Protein AF-A0A085NPX0-F1 (afdb_monomer_lite)

pLDDT: mean 86.89, std 11.47, range [44.5, 96.69]

Radius of gyration: 19.03 Å; chains: 1; bounding box: 42×32×47 Å

Sequence (95 aa):
MGQDRTNNFVEAAHRRMRDALGADHPTIWKFIEGLRRVQAGRDKDHEDFVSGREPPRKRRRYVLADRRILRIVQRFHTQSYVDYLRGIANNFTVA

Structure (mmCIF, N/CA/C/O backbone):
data_AF-A0A085NPX0-F1
#
_entry.id   AF-A0A085NPX0-F1
#
loop_
_atom_site.group_PDB
_atom_site.id
_atom_site.type_symbol
_atom_site.label_atom_id
_atom_site.label_alt_id
_atom_site.label_comp_id
_atom_site.label_asym_id
_atom_site.label_entity_id
_atom_site.label_seq_id
_atom_site.pdbx_PDB_ins_code
_atom_site.Cartn_x
_atom_site.Cartn_y
_atom_site.Cartn_z
_atom_site.occupancy
_atom_site.B_iso_or_equiv
_atom_site.auth_seq_id
_atom_site.auth_comp_id
_atom_site.auth_asym_id
_atom_site.auth_atom_id
_atom_site.pdbx_PDB_model_num
ATOM 1 N N . MET A 1 1 ? 0.856 14.849 14.014 1.00 45.03 1 MET A N 1
ATOM 2 C CA . MET A 1 1 ? 0.153 15.267 12.782 1.00 45.03 1 MET A CA 1
ATOM 3 C C . MET A 1 1 ? 0.402 14.196 11.736 1.00 45.03 1 MET A C 1
ATOM 5 O O . MET A 1 1 ? 1.556 13.850 11.522 1.00 45.03 1 MET A O 1
ATOM 9 N N . GLY A 1 2 ? -0.654 13.574 11.208 1.00 48.78 2 GLY A N 1
ATOM 10 C CA . GLY A 1 2 ? -0.524 12.481 10.245 1.00 48.78 2 GLY A CA 1
ATOM 11 C C . GLY A 1 2 ? -0.043 13.025 8.908 1.00 48.78 2 GLY A C 1
ATOM 12 O O . GLY A 1 2 ? -0.811 13.683 8.225 1.00 48.78 2 GLY A O 1
ATOM 13 N N . GLN A 1 3 ? 1.221 12.787 8.561 1.00 53.72 3 GLN A N 1
ATOM 14 C CA . GLN A 1 3 ? 1.719 13.062 7.215 1.00 53.72 3 GLN A CA 1
ATOM 15 C C . GLN A 1 3 ? 0.919 12.216 6.223 1.00 53.72 3 GLN A C 1
ATOM 17 O O . GLN A 1 3 ? 0.757 11.007 6.432 1.00 53.72 3 GLN A O 1
ATOM 22 N N . ASP A 1 4 ? 0.404 12.857 5.177 1.00 54.25 4 ASP A N 1
ATOM 23 C CA . ASP A 1 4 ? -0.428 12.225 4.162 1.00 54.25 4 ASP A CA 1
ATOM 24 C C . ASP A 1 4 ? 0.295 11.018 3.567 1.00 54.25 4 ASP A C 1
ATOM 26 O O . ASP A 1 4 ? 1.241 11.126 2.784 1.00 54.25 4 ASP A O 1
ATOM 30 N N . ARG A 1 5 ? -0.154 9.820 3.958 1.00 63.78 5 ARG A N 1
ATOM 31 C CA . ARG A 1 5 ? 0.455 8.557 3.522 1.00 63.78 5 ARG A CA 1
ATOM 32 C C . ARG A 1 5 ? 0.423 8.407 2.004 1.00 63.78 5 ARG A C 1
ATOM 34 O O . ARG A 1 5 ? 1.264 7.699 1.459 1.00 63.78 5 ARG A O 1
ATOM 41 N N . THR A 1 6 ? -0.503 9.091 1.335 1.00 67.69 6 THR A N 1
ATOM 42 C CA . THR A 1 6 ? -0.597 9.169 -0.124 1.00 67.69 6 THR A CA 1
ATOM 43 C C . THR A 1 6 ? 0.710 9.653 -0.745 1.00 67.69 6 THR A C 1
ATOM 45 O O . THR A 1 6 ? 1.185 9.018 -1.684 1.00 67.69 6 THR A O 1
ATOM 48 N N . ASN A 1 7 ? 1.357 10.680 -0.178 1.00 79.25 7 ASN A N 1
ATOM 49 C CA . ASN A 1 7 ? 2.638 11.160 -0.695 1.00 79.25 7 ASN A CA 1
ATOM 50 C C . ASN A 1 7 ? 3.734 10.092 -0.547 1.00 79.25 7 ASN A C 1
ATOM 52 O O . ASN A 1 7 ? 4.424 9.774 -1.508 1.00 79.25 7 ASN A O 1
ATOM 56 N N . ASN A 1 8 ? 3.812 9.420 0.606 1.00 82.12 8 ASN A N 1
ATOM 57 C CA . ASN A 1 8 ? 4.775 8.330 0.809 1.00 82.12 8 ASN A CA 1
ATOM 58 C C . ASN A 1 8 ? 4.595 7.183 -0.200 1.00 82.12 8 ASN A C 1
ATOM 60 O O . ASN A 1 8 ? 5.583 6.577 -0.623 1.00 82.12 8 ASN A O 1
ATOM 64 N N . PHE A 1 9 ? 3.353 6.869 -0.586 1.00 80.06 9 PHE A N 1
ATOM 65 C CA . PHE A 1 9 ? 3.075 5.868 -1.617 1.00 80.06 9 PHE A CA 1
ATOM 66 C C . PHE A 1 9 ? 3.509 6.335 -3.007 1.00 80.06 9 PHE A C 1
ATOM 68 O O . PHE A 1 9 ? 4.148 5.559 -3.720 1.00 80.06 9 PHE A O 1
ATOM 75 N N . VAL A 1 10 ? 3.210 7.585 -3.372 1.00 85.62 10 VAL A N 1
ATOM 76 C CA . VAL A 1 10 ? 3.646 8.186 -4.642 1.00 85.62 10 VAL A CA 1
ATOM 77 C C . VAL A 1 10 ? 5.171 8.215 -4.718 1.00 85.62 10 VAL A C 1
ATOM 79 O O . VAL A 1 10 ? 5.748 7.725 -5.685 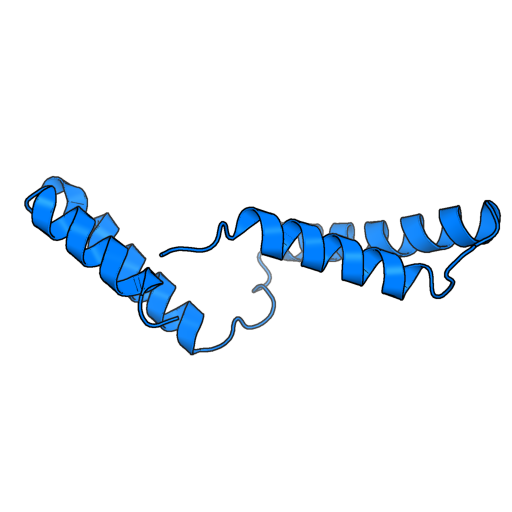1.00 85.62 10 VAL A O 1
ATOM 82 N N . GLU A 1 11 ? 5.844 8.675 -3.667 1.00 88.94 11 GLU A N 1
ATOM 83 C CA . GLU A 1 11 ? 7.301 8.676 -3.594 1.00 88.94 11 GLU A CA 1
ATOM 84 C C . GLU A 1 11 ? 7.896 7.266 -3.665 1.00 88.94 11 GLU A C 1
ATOM 86 O O . GLU A 1 11 ? 8.920 7.053 -4.311 1.00 88.94 11 GLU A O 1
ATOM 91 N N . ALA A 1 12 ? 7.284 6.278 -3.004 1.00 86.56 12 ALA A N 1
ATOM 92 C CA . ALA A 1 12 ? 7.740 4.893 -3.081 1.00 86.56 12 ALA A CA 1
ATOM 93 C C . ALA A 1 12 ? 7.576 4.319 -4.495 1.00 86.56 12 ALA A C 1
ATOM 95 O O . ALA A 1 12 ? 8.460 3.600 -4.966 1.00 86.56 12 ALA A O 1
ATOM 96 N N . ALA A 1 13 ? 6.477 4.648 -5.179 1.00 85.81 13 ALA A N 1
ATOM 97 C CA . ALA A 1 13 ? 6.266 4.276 -6.572 1.00 85.81 13 ALA A CA 1
ATOM 98 C C . ALA A 1 13 ? 7.302 4.944 -7.487 1.00 85.81 13 ALA A C 1
ATOM 100 O O . ALA A 1 13 ? 7.931 4.253 -8.286 1.00 85.81 13 ALA A O 1
ATOM 101 N N . HIS A 1 14 ? 7.548 6.243 -7.304 1.00 88.75 14 HIS A N 1
ATOM 102 C CA . HIS A 1 14 ? 8.567 6.990 -8.036 1.00 88.75 14 HIS A CA 1
ATOM 103 C C . HIS A 1 14 ? 9.972 6.410 -7.819 1.00 88.75 14 HIS A C 1
ATOM 105 O O . HIS A 1 14 ? 10.691 6.168 -8.785 1.00 88.75 14 HIS A O 1
ATOM 111 N N . ARG A 1 15 ? 10.363 6.117 -6.567 1.00 89.56 15 ARG A N 1
ATOM 112 C CA . ARG A 1 15 ? 11.651 5.467 -6.252 1.00 89.56 15 ARG A CA 1
ATOM 113 C C . ARG A 1 15 ? 11.794 4.136 -6.990 1.00 89.56 15 ARG A C 1
ATOM 115 O O . ARG A 1 15 ? 12.787 3.937 -7.673 1.00 89.56 15 ARG A O 1
ATOM 122 N N . ARG A 1 16 ? 10.765 3.282 -6.951 1.00 86.56 16 ARG A N 1
ATOM 123 C CA . ARG A 1 16 ? 10.765 1.998 -7.671 1.00 86.56 16 ARG A CA 1
ATOM 124 C C . ARG A 1 16 ? 10.893 2.173 -9.188 1.00 86.56 16 ARG A C 1
ATOM 126 O O . ARG A 1 16 ? 11.601 1.397 -9.820 1.00 86.56 16 ARG A O 1
ATOM 133 N N . MET A 1 17 ? 10.213 3.162 -9.773 1.00 86.44 17 MET A N 1
ATOM 134 C CA . MET A 1 17 ? 10.339 3.469 -11.204 1.00 86.44 17 MET A CA 1
ATOM 135 C C . MET A 1 17 ? 11.758 3.917 -11.555 1.00 86.44 17 MET A C 1
ATOM 137 O O . MET A 1 17 ? 12.337 3.400 -12.505 1.00 86.44 17 MET A O 1
ATOM 141 N N . ARG A 1 18 ? 12.342 4.821 -10.763 1.00 88.81 18 ARG A N 1
ATOM 142 C CA . ARG A 1 18 ? 13.723 5.278 -10.949 1.00 88.81 18 ARG A CA 1
ATOM 143 C C . ARG A 1 18 ? 14.722 4.123 -10.846 1.00 88.81 18 ARG A C 1
ATOM 145 O O . ARG A 1 18 ? 15.591 4.003 -11.703 1.00 88.81 18 ARG A O 1
ATOM 152 N N . ASP A 1 19 ? 14.560 3.249 -9.855 1.00 87.81 19 ASP A N 1
ATOM 153 C CA . ASP A 1 19 ? 15.423 2.078 -9.667 1.00 87.81 19 ASP A CA 1
ATOM 154 C C . ASP A 1 19 ? 15.318 1.105 -10.857 1.00 87.81 19 ASP A C 1
ATOM 156 O O . ASP A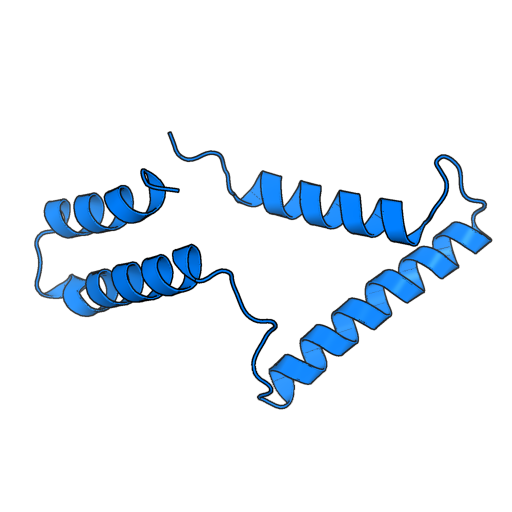 1 19 ? 16.324 0.564 -11.309 1.00 87.81 19 ASP A O 1
ATOM 160 N N . ALA A 1 20 ? 14.114 0.912 -11.411 1.00 87.00 20 ALA A N 1
ATOM 161 C CA . ALA A 1 20 ? 13.900 0.061 -12.583 1.00 87.00 20 ALA A CA 1
ATOM 162 C C . ALA A 1 20 ? 14.481 0.652 -13.881 1.00 87.00 20 ALA A C 1
ATOM 164 O O . ALA A 1 20 ? 14.905 -0.104 -14.758 1.00 87.00 20 ALA A O 1
ATOM 165 N N . LEU A 1 21 ? 14.490 1.983 -14.005 1.00 87.94 21 LEU A N 1
ATOM 166 C CA . LEU A 1 21 ? 15.083 2.703 -15.134 1.00 87.94 21 LEU A CA 1
ATOM 167 C C . LEU A 1 21 ? 16.616 2.720 -15.063 1.00 87.94 21 LEU A C 1
ATOM 169 O O . LEU A 1 21 ? 17.270 2.645 -16.103 1.00 87.94 21 LEU A O 1
ATOM 173 N N . GLY A 1 22 ? 17.188 2.797 -13.855 1.00 84.25 22 GLY A N 1
ATOM 174 C CA . GLY A 1 22 ? 18.630 2.679 -13.611 1.00 84.25 22 GLY A CA 1
ATOM 175 C C . GLY A 1 22 ? 19.492 3.769 -14.263 1.00 84.25 22 GLY A C 1
ATOM 176 O O . GLY A 1 22 ? 20.696 3.576 -14.415 1.00 84.25 22 GLY A O 1
ATOM 177 N N . ALA A 1 23 ? 18.891 4.882 -14.692 1.00 80.19 23 ALA A N 1
ATOM 178 C CA . ALA A 1 23 ? 19.565 6.009 -15.327 1.00 80.19 23 ALA A CA 1
ATOM 179 C C . ALA A 1 23 ? 18.773 7.304 -15.104 1.00 80.19 23 ALA A C 1
ATOM 181 O O . ALA A 1 23 ? 17.543 7.288 -15.166 1.00 80.19 23 ALA A O 1
ATOM 182 N N . ASP A 1 24 ? 19.479 8.422 -14.924 1.00 82.56 24 ASP A N 1
ATOM 183 C CA . ASP A 1 24 ? 18.861 9.750 -14.787 1.00 82.56 24 ASP A CA 1
ATOM 184 C C . ASP A 1 24 ? 18.263 10.244 -16.117 1.00 82.56 24 ASP A C 1
ATOM 186 O O . ASP A 1 24 ? 17.235 10.920 -16.138 1.00 82.56 24 ASP A O 1
ATOM 190 N N . HIS A 1 25 ? 18.868 9.837 -17.240 1.00 84.69 25 HIS A N 1
ATOM 191 C CA . HIS A 1 25 ? 18.436 10.183 -18.598 1.00 84.69 25 HIS A CA 1
ATOM 192 C C . HIS A 1 25 ? 18.439 8.944 -19.513 1.00 84.69 25 HIS A C 1
ATOM 194 O O . HIS A 1 25 ? 19.367 8.745 -20.304 1.00 84.69 25 HIS A O 1
ATOM 200 N N . PRO A 1 26 ? 17.438 8.053 -19.397 1.00 87.19 26 PRO A N 1
ATOM 201 C CA . PRO A 1 26 ? 17.341 6.876 -20.249 1.00 87.19 26 PRO A CA 1
ATOM 202 C C . PRO A 1 26 ? 17.003 7.267 -21.694 1.00 87.19 26 PRO A C 1
ATOM 204 O O . PRO A 1 26 ? 16.245 8.202 -21.948 1.00 87.19 26 PRO A O 1
ATOM 207 N N . THR A 1 27 ? 17.509 6.499 -22.660 1.00 92.50 27 THR A N 1
ATOM 208 C CA . THR A 1 27 ? 16.984 6.557 -24.031 1.00 92.50 27 THR A CA 1
ATOM 209 C C . THR A 1 27 ? 15.527 6.094 -24.041 1.00 92.50 27 THR A C 1
ATOM 211 O O . THR A 1 27 ? 15.114 5.334 -23.163 1.00 92.50 27 THR A O 1
ATOM 214 N N . ILE A 1 28 ? 14.753 6.479 -25.062 1.00 93.50 28 ILE A N 1
ATOM 215 C CA . ILE A 1 28 ? 13.348 6.048 -25.210 1.00 93.50 28 ILE A CA 1
ATOM 216 C C . ILE A 1 28 ? 13.226 4.520 -25.104 1.00 93.50 28 ILE A C 1
ATOM 218 O O . ILE A 1 28 ? 12.332 4.012 -24.434 1.00 93.50 28 ILE A O 1
ATOM 222 N N . TRP A 1 29 ? 14.168 3.781 -25.695 1.00 93.25 29 TRP A N 1
ATOM 223 C CA . TRP A 1 29 ? 14.182 2.322 -25.615 1.00 93.25 29 TRP A CA 1
ATOM 224 C C . TRP A 1 29 ? 14.370 1.805 -24.182 1.00 93.25 29 TRP A C 1
ATOM 226 O O . TRP A 1 29 ? 13.557 1.018 -23.699 1.00 93.25 29 TRP A O 1
ATOM 236 N N . LYS A 1 30 ? 15.393 2.294 -23.464 1.00 90.00 30 LYS A N 1
ATOM 237 C CA . LYS A 1 30 ? 15.631 1.922 -22.057 1.00 90.00 30 LYS A CA 1
ATOM 238 C C . LYS A 1 30 ? 14.460 2.321 -21.159 1.00 90.00 30 LYS A C 1
ATOM 240 O O . LYS A 1 30 ? 14.133 1.600 -20.221 1.00 90.00 30 LYS A O 1
ATOM 245 N N . PHE A 1 31 ? 13.813 3.443 -21.466 1.00 90.31 31 PHE A N 1
ATOM 246 C CA . PHE A 1 31 ? 12.614 3.888 -20.772 1.00 90.31 31 PHE A CA 1
ATOM 247 C C . PHE A 1 31 ? 11.455 2.898 -20.951 1.00 90.31 31 PHE A C 1
ATOM 249 O O . PHE A 1 31 ? 10.887 2.442 -19.960 1.00 90.31 31 PHE A O 1
ATOM 256 N N . ILE A 1 32 ? 11.159 2.489 -22.191 1.00 93.38 32 ILE A N 1
ATOM 257 C CA . ILE A 1 32 ? 10.120 1.489 -22.491 1.00 93.38 32 ILE A CA 1
ATOM 258 C C . ILE A 1 32 ? 10.422 0.156 -21.795 1.00 93.38 32 ILE A C 1
ATOM 260 O O . ILE A 1 32 ? 9.528 -0.440 -21.192 1.00 93.38 32 ILE A O 1
ATOM 264 N N . GLU A 1 33 ? 11.670 -0.314 -21.839 1.00 92.19 33 GLU A N 1
ATOM 265 C CA . GLU A 1 33 ? 12.063 -1.541 -21.141 1.00 92.19 33 GLU A CA 1
ATOM 266 C C . GLU A 1 33 ? 11.874 -1.434 -19.625 1.00 92.19 33 GLU A C 1
ATOM 268 O O . GLU A 1 33 ? 11.356 -2.364 -19.005 1.00 92.19 33 GLU A O 1
ATOM 273 N N . GLY A 1 34 ? 12.257 -0.305 -19.022 1.00 91.25 34 GLY A N 1
ATOM 274 C CA . GLY A 1 34 ? 12.051 -0.050 -17.599 1.00 91.25 34 GLY A CA 1
ATOM 275 C C . GLY A 1 34 ? 10.570 -0.072 -17.219 1.00 91.25 34 GLY A C 1
ATOM 276 O O . GLY A 1 34 ? 10.197 -0.744 -16.257 1.00 91.25 34 GLY A O 1
ATOM 277 N N . LEU A 1 35 ? 9.706 0.573 -18.013 1.00 91.88 35 LEU A N 1
ATOM 278 C CA . LEU A 1 35 ? 8.256 0.542 -17.798 1.00 91.88 35 LEU A CA 1
ATOM 279 C C . LEU A 1 35 ? 7.690 -0.880 -17.871 1.00 91.88 35 LEU A C 1
ATOM 281 O O . LEU A 1 35 ? 6.931 -1.272 -16.986 1.00 91.88 35 LEU A O 1
ATOM 285 N N . ARG A 1 36 ? 8.108 -1.681 -18.862 1.00 93.88 36 ARG A N 1
ATOM 286 C CA . ARG A 1 36 ? 7.690 -3.089 -18.981 1.00 93.88 36 ARG A CA 1
ATOM 287 C C . ARG A 1 36 ? 8.081 -3.911 -17.753 1.00 93.88 36 ARG A C 1
ATOM 289 O O . ARG A 1 36 ? 7.280 -4.714 -17.286 1.00 93.88 36 ARG A O 1
ATOM 296 N N . ARG A 1 37 ? 9.278 -3.698 -17.191 1.00 91.94 37 ARG A N 1
ATOM 297 C CA . ARG A 1 37 ? 9.718 -4.381 -15.957 1.00 91.94 37 ARG A CA 1
ATOM 298 C C . ARG A 1 37 ? 8.878 -3.972 -14.749 1.00 91.94 37 ARG A C 1
ATOM 300 O O . ARG A 1 37 ? 8.484 -4.833 -13.965 1.00 91.94 37 ARG A O 1
ATOM 307 N N . VAL A 1 38 ? 8.594 -2.674 -14.598 1.00 91.62 38 VAL A N 1
ATOM 308 C CA . VAL A 1 38 ? 7.733 -2.170 -13.515 1.00 91.62 38 VAL A CA 1
ATOM 309 C C . VAL A 1 38 ? 6.334 -2.772 -13.624 1.00 91.62 38 VAL A C 1
ATOM 311 O O . VAL A 1 38 ? 5.802 -3.231 -12.613 1.00 91.62 38 VAL A O 1
ATOM 314 N N . GLN A 1 39 ? 5.765 -2.801 -14.831 1.00 93.38 39 GLN A N 1
ATOM 315 C CA . GLN A 1 39 ? 4.451 -3.377 -15.093 1.00 93.38 39 GLN A CA 1
ATOM 316 C C . GLN A 1 39 ? 4.424 -4.879 -14.789 1.00 93.38 39 GLN A C 1
ATOM 318 O O . GLN A 1 39 ? 3.615 -5.301 -13.974 1.00 93.38 39 GLN A O 1
ATOM 323 N N . ALA A 1 40 ? 5.370 -5.660 -15.319 1.00 93.00 40 ALA A N 1
ATOM 324 C CA . ALA A 1 40 ? 5.434 -7.102 -15.077 1.00 93.00 40 ALA A CA 1
ATOM 325 C C . ALA A 1 40 ? 5.510 -7.456 -13.578 1.00 93.00 40 ALA A C 1
ATOM 327 O O . ALA A 1 40 ? 4.906 -8.429 -13.130 1.00 93.00 40 ALA A O 1
ATOM 328 N N . GLY A 1 41 ? 6.219 -6.650 -12.779 1.00 89.62 41 GLY A N 1
ATOM 329 C CA . GLY A 1 41 ? 6.239 -6.811 -11.325 1.00 89.62 41 GLY A CA 1
ATOM 330 C C . GLY A 1 41 ? 4.872 -6.572 -10.672 1.00 89.62 41 GLY A C 1
ATOM 331 O O . GLY A 1 41 ? 4.503 -7.296 -9.753 1.00 89.62 41 GLY A O 1
ATOM 332 N N . ARG A 1 42 ? 4.105 -5.583 -11.151 1.00 89.81 42 ARG A N 1
ATOM 333 C CA . ARG A 1 42 ? 2.752 -5.296 -10.645 1.00 89.81 42 ARG A CA 1
ATOM 334 C C . ARG A 1 42 ? 1.732 -6.330 -11.079 1.00 89.81 42 ARG A C 1
ATOM 336 O O . ARG A 1 42 ? 0.900 -6.700 -10.259 1.00 89.81 42 ARG A O 1
ATOM 343 N N . ASP A 1 43 ? 1.827 -6.800 -12.314 1.00 94.12 43 ASP A N 1
ATOM 344 C CA . ASP A 1 43 ? 0.958 -7.853 -12.828 1.00 94.12 43 ASP A CA 1
ATOM 345 C C . ASP A 1 43 ? 1.158 -9.123 -11.997 1.00 94.12 43 ASP A C 1
ATOM 347 O O . ASP A 1 43 ? 0.191 -9.705 -11.522 1.00 94.12 43 ASP A O 1
ATOM 351 N N . LYS A 1 44 ? 2.409 -9.479 -11.676 1.00 92.12 44 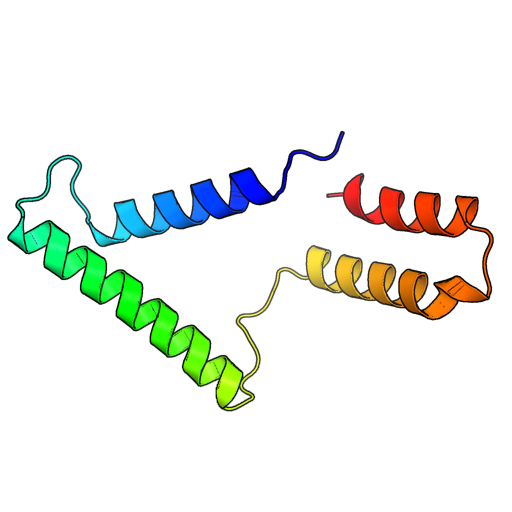LYS A N 1
ATOM 352 C CA . LYS A 1 44 ? 2.694 -10.580 -10.749 1.00 92.12 44 LYS A CA 1
ATOM 353 C C . LYS A 1 44 ? 2.073 -10.370 -9.363 1.00 92.12 44 LYS A C 1
ATOM 355 O O . LYS A 1 44 ? 1.422 -11.281 -8.862 1.00 92.12 44 LYS A O 1
ATOM 360 N N . ASP A 1 45 ? 2.275 -9.201 -8.744 1.00 89.75 45 ASP A N 1
ATOM 361 C CA . ASP A 1 45 ? 1.689 -8.895 -7.428 1.00 89.75 45 ASP A CA 1
ATOM 362 C C . ASP A 1 45 ? 0.148 -9.014 -7.465 1.00 89.75 45 ASP A C 1
ATOM 364 O O . ASP A 1 45 ? -0.474 -9.453 -6.495 1.00 89.75 45 ASP A O 1
ATOM 368 N N . HIS A 1 46 ? -0.472 -8.623 -8.583 1.00 91.12 46 HIS A N 1
ATOM 369 C CA . HIS A 1 46 ? -1.912 -8.722 -8.800 1.00 91.12 46 HIS A CA 1
ATOM 370 C C . HIS A 1 46 ? -2.377 -10.174 -8.964 1.00 91.12 46 HIS A C 1
ATOM 372 O O . HIS A 1 46 ? -3.319 -10.580 -8.291 1.00 91.12 46 HIS A O 1
ATOM 378 N N . GLU A 1 47 ? -1.697 -10.972 -9.786 1.00 95.06 47 GLU A N 1
ATOM 379 C CA . GLU A 1 47 ? -1.998 -12.397 -9.976 1.00 95.06 47 GLU A CA 1
ATOM 380 C C . GLU A 1 47 ? -1.812 -13.205 -8.683 1.00 95.06 47 GLU A C 1
ATOM 382 O O . GLU A 1 47 ? -2.628 -14.067 -8.347 1.00 95.06 47 GLU A O 1
ATOM 387 N N . ASP A 1 48 ? -0.772 -12.903 -7.899 1.00 92.69 48 ASP A N 1
ATOM 388 C CA . ASP A 1 48 ? -0.574 -13.500 -6.576 1.00 92.69 48 ASP A CA 1
ATOM 389 C C . ASP A 1 48 ? -1.772 -13.187 -5.657 1.00 92.69 48 ASP A C 1
ATOM 391 O O . ASP A 1 48 ? -2.288 -14.080 -4.984 1.00 92.69 48 ASP A O 1
ATOM 395 N N . PHE A 1 49 ? -2.283 -11.952 -5.682 1.00 91.31 49 PHE A N 1
ATOM 396 C CA . PHE A 1 49 ? -3.489 -11.578 -4.940 1.00 91.31 49 PHE A CA 1
ATOM 397 C C . PHE A 1 49 ? -4.749 -12.303 -5.446 1.00 91.31 49 PHE A C 1
ATOM 399 O O . PHE A 1 49 ? -5.492 -12.861 -4.638 1.00 91.31 49 PHE A O 1
ATOM 406 N N . VAL A 1 50 ? -4.982 -12.331 -6.763 1.00 94.75 50 VAL A N 1
ATOM 407 C CA . VAL A 1 50 ? -6.150 -12.989 -7.384 1.00 94.75 50 VAL A CA 1
ATOM 408 C C . VAL A 1 50 ? -6.150 -14.496 -7.110 1.00 94.75 50 VAL A C 1
ATOM 410 O O . VAL A 1 50 ? -7.199 -15.074 -6.836 1.00 94.75 50 VAL A O 1
ATOM 413 N N . SER A 1 51 ? -4.974 -15.126 -7.102 1.00 95.56 51 SER A N 1
ATOM 414 C CA . SER A 1 51 ? -4.802 -16.548 -6.771 1.00 95.56 51 SER A CA 1
ATOM 415 C C . SER A 1 51 ? -4.885 -16.862 -5.270 1.00 95.56 51 SER A C 1
ATOM 417 O O . SER A 1 51 ? -4.744 -18.021 -4.877 1.00 95.56 51 SER A O 1
ATOM 419 N N . GLY A 1 52 ? -5.122 -15.857 -4.421 1.00 93.75 52 GLY A N 1
ATOM 420 C CA . GLY A 1 52 ? -5.271 -16.025 -2.976 1.00 93.75 52 GLY A CA 1
ATOM 421 C C . GLY A 1 52 ? -3.956 -16.260 -2.228 1.00 93.75 52 GLY A C 1
ATOM 422 O O . GLY A 1 52 ? -3.984 -16.709 -1.080 1.00 93.75 52 GLY A O 1
ATOM 423 N N . ARG A 1 53 ? -2.798 -15.974 -2.839 1.00 92.94 53 ARG A N 1
ATOM 424 C CA . ARG A 1 53 ? -1.509 -16.049 -2.140 1.00 92.94 53 ARG A CA 1
ATOM 425 C C . ARG A 1 53 ? -1.410 -14.934 -1.108 1.00 92.94 53 ARG A C 1
ATOM 427 O O . ARG A 1 53 ? -1.889 -13.816 -1.304 1.00 92.94 53 ARG A O 1
ATOM 434 N N . GLU A 1 54 ? -0.752 -15.239 0.006 1.00 83.50 54 GLU A N 1
ATOM 435 C CA . GLU A 1 54 ? -0.509 -14.223 1.020 1.00 83.50 54 GLU A CA 1
ATOM 436 C C . GLU A 1 54 ? 0.417 -13.126 0.473 1.00 83.50 54 GLU A C 1
ATOM 438 O O . GLU A 1 54 ? 1.450 -13.429 -0.136 1.00 83.50 54 GLU A O 1
ATOM 443 N N . PRO A 1 55 ? 0.094 -11.843 0.716 1.00 80.56 55 PRO A N 1
ATOM 444 C CA . PRO A 1 55 ? 0.953 -10.748 0.304 1.00 80.56 55 PRO A CA 1
ATOM 445 C C . PRO A 1 55 ? 2.296 -10.798 1.049 1.00 80.56 55 PRO A C 1
ATOM 447 O O . PRO A 1 55 ? 2.396 -11.376 2.140 1.00 80.56 55 PRO A O 1
ATOM 450 N N . PRO A 1 56 ? 3.334 -10.117 0.529 1.00 82.25 56 PRO A N 1
ATOM 451 C CA . PRO A 1 56 ? 4.613 -9.996 1.213 1.00 82.25 56 PRO A CA 1
ATOM 452 C C . PRO A 1 56 ? 4.446 -9.565 2.676 1.00 82.25 56 PRO A C 1
ATOM 454 O O . PRO A 1 56 ? 3.661 -8.667 2.999 1.00 82.25 56 PRO A O 1
ATOM 457 N N . ARG A 1 57 ? 5.210 -10.196 3.578 1.00 84.50 57 ARG A N 1
ATOM 458 C CA . ARG A 1 57 ? 5.063 -9.992 5.027 1.00 84.50 57 ARG A CA 1
ATOM 459 C C . ARG A 1 57 ? 5.234 -8.514 5.393 1.00 84.50 57 ARG A C 1
ATOM 461 O O . ARG A 1 57 ? 6.331 -7.956 5.339 1.00 84.50 57 ARG A O 1
ATOM 468 N N . LYS A 1 58 ? 4.148 -7.885 5.844 1.00 85.81 58 LYS A N 1
ATOM 469 C CA . LYS A 1 58 ? 4.165 -6.524 6.396 1.00 85.81 58 LYS A CA 1
ATOM 470 C C . LYS A 1 58 ? 4.963 -6.509 7.707 1.00 85.81 58 LYS A C 1
ATOM 472 O O . LYS A 1 58 ? 4.904 -7.454 8.495 1.00 85.81 58 LYS A O 1
ATOM 477 N N . ARG A 1 59 ? 5.689 -5.417 7.994 1.00 87.69 59 ARG A N 1
ATOM 478 C CA . ARG A 1 59 ? 6.418 -5.285 9.274 1.00 87.69 59 ARG A CA 1
ATOM 479 C C . ARG A 1 59 ? 5.454 -5.466 10.454 1.00 87.6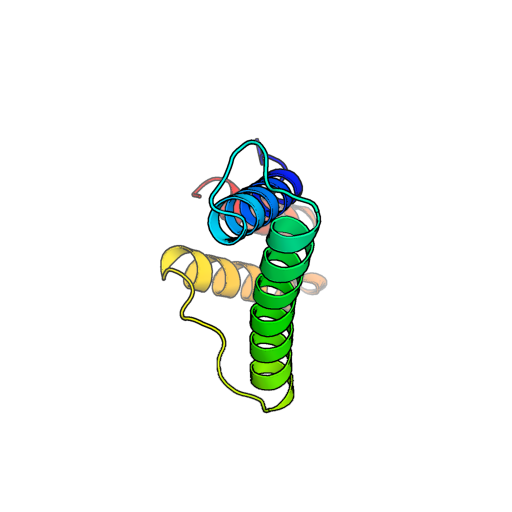9 59 ARG A C 1
ATOM 481 O O . ARG A 1 59 ? 4.382 -4.859 10.468 1.00 87.69 59 ARG A O 1
ATOM 488 N N . ARG A 1 60 ? 5.871 -6.224 11.478 1.00 89.12 60 ARG A N 1
ATOM 489 C CA . ARG A 1 60 ? 5.040 -6.612 12.640 1.00 89.12 60 ARG A CA 1
ATOM 490 C C . ARG A 1 60 ? 4.285 -5.440 13.274 1.00 89.12 60 ARG A C 1
ATOM 492 O O . ARG A 1 60 ? 3.105 -5.580 13.578 1.00 89.12 60 ARG A O 1
ATOM 499 N N . ARG A 1 61 ? 4.928 -4.273 13.422 1.00 87.06 61 ARG A N 1
ATOM 500 C CA . ARG A 1 61 ? 4.295 -3.064 13.986 1.00 87.06 61 ARG A CA 1
ATOM 501 C C . ARG A 1 61 ? 3.027 -2.644 13.239 1.00 87.06 61 ARG A C 1
ATOM 503 O O . ARG A 1 61 ? 2.044 -2.276 13.873 1.00 87.06 61 ARG A O 1
ATOM 510 N N . TYR A 1 62 ? 3.027 -2.755 11.912 1.00 86.81 62 TYR A N 1
ATOM 511 C CA . TYR A 1 62 ? 1.879 -2.381 11.098 1.00 86.81 62 TYR A CA 1
ATOM 512 C C . TYR A 1 62 ? 0.794 -3.452 11.122 1.00 86.81 62 TYR A C 1
ATOM 514 O O . TYR A 1 62 ? -0.371 -3.100 11.194 1.00 86.81 62 TYR A O 1
ATOM 522 N N . VAL A 1 63 ? 1.158 -4.738 11.158 1.00 90.44 63 VAL A N 1
ATOM 523 C CA . VAL A 1 63 ? 0.181 -5.828 11.349 1.00 90.44 63 VAL A CA 1
ATOM 524 C C . VAL A 1 63 ? -0.564 -5.661 12.677 1.00 90.44 63 VAL A C 1
ATOM 526 O O . VAL A 1 63 ? -1.779 -5.820 12.747 1.00 90.44 63 VAL A O 1
ATOM 529 N N . LEU A 1 64 ? 0.157 -5.312 13.747 1.00 91.56 64 LEU A N 1
ATOM 530 C CA . LEU A 1 64 ? -0.450 -5.047 15.052 1.00 91.56 64 LEU A CA 1
ATOM 531 C C . LEU A 1 64 ? -1.343 -3.801 15.029 1.00 91.56 64 LEU A C 1
ATOM 533 O O . LEU A 1 64 ? -2.415 -3.827 15.628 1.00 91.56 64 LEU A O 1
ATOM 537 N N . ALA A 1 65 ? -0.927 -2.736 14.338 1.00 90.62 65 ALA A N 1
ATOM 538 C CA . ALA A 1 65 ? -1.755 -1.548 14.150 1.00 90.62 65 ALA A CA 1
ATOM 539 C C . ALA A 1 65 ? -3.043 -1.872 13.376 1.00 90.62 65 ALA A C 1
ATOM 541 O O . ALA A 1 65 ? -4.120 -1.520 13.845 1.00 90.62 65 ALA A O 1
ATOM 542 N N . ASP A 1 66 ? -2.958 -2.620 12.272 1.00 91.75 66 ASP A N 1
ATOM 543 C CA . ASP A 1 66 ? -4.121 -3.032 11.476 1.00 91.75 66 ASP A CA 1
ATOM 544 C C . ASP A 1 66 ? -5.111 -3.847 12.325 1.00 91.75 66 ASP A C 1
ATOM 546 O O . ASP A 1 66 ? -6.308 -3.575 12.319 1.00 91.75 66 ASP A O 1
ATOM 550 N N . ARG A 1 67 ? -4.615 -4.794 13.137 1.00 94.56 67 ARG A N 1
ATOM 551 C CA . ARG A 1 67 ? -5.452 -5.584 14.063 1.00 94.56 67 ARG A CA 1
ATOM 552 C C . ARG A 1 67 ? -6.148 -4.719 15.117 1.00 94.56 67 ARG A C 1
ATOM 554 O O . ARG A 1 67 ? -7.298 -4.987 15.461 1.00 94.56 67 ARG A O 1
ATOM 561 N N . ARG A 1 68 ? -5.464 -3.703 15.656 1.00 94.56 68 ARG A N 1
ATOM 562 C CA . ARG A 1 68 ? -6.064 -2.755 16.610 1.00 94.56 68 ARG A CA 1
ATOM 563 C C . ARG A 1 68 ? -7.127 -1.891 15.938 1.00 94.56 68 ARG A C 1
ATOM 565 O O . ARG A 1 68 ? -8.210 -1.760 16.497 1.00 94.56 68 ARG A O 1
ATOM 572 N N . ILE A 1 69 ? -6.842 -1.365 14.745 1.00 94.69 69 ILE A N 1
ATOM 573 C CA . ILE A 1 69 ? -7.795 -0.585 13.943 1.00 94.69 69 ILE A CA 1
ATO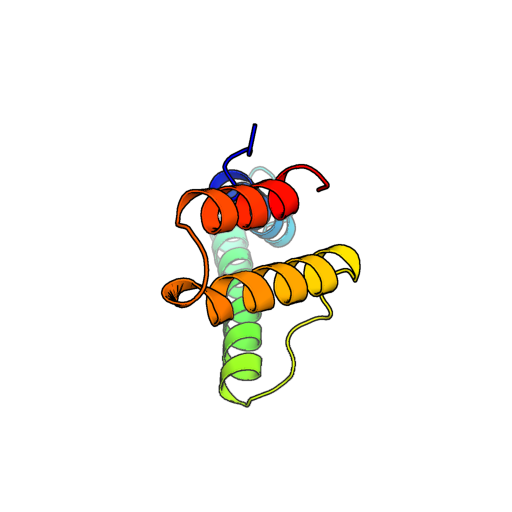M 574 C C . ILE A 1 69 ? -9.033 -1.428 13.635 1.00 94.69 69 ILE A C 1
ATOM 576 O O . ILE A 1 69 ? -10.141 -0.984 13.913 1.00 94.69 69 ILE A O 1
ATOM 580 N N . LEU A 1 70 ? -8.861 -2.667 13.163 1.00 96.31 70 LEU A N 1
ATOM 581 C CA . LEU A 1 70 ? -9.974 -3.571 12.865 1.00 96.31 70 LEU A CA 1
ATOM 582 C C . LEU A 1 70 ? -10.880 -3.781 14.085 1.00 96.31 70 LEU A C 1
ATOM 584 O O . LEU A 1 70 ? -12.098 -3.701 13.965 1.00 96.31 70 LEU A O 1
ATOM 588 N N . ARG A 1 71 ? -10.296 -3.973 15.274 1.00 95.50 71 ARG A N 1
ATOM 589 C CA . ARG A 1 71 ? -11.056 -4.114 16.525 1.00 95.50 71 ARG A CA 1
ATOM 590 C C . ARG A 1 71 ? -11.876 -2.865 16.862 1.00 95.50 71 ARG A C 1
ATOM 592 O O . ARG A 1 71 ? -12.974 -2.993 17.394 1.00 95.50 71 ARG A O 1
ATOM 599 N N . ILE A 1 72 ? -11.343 -1.673 16.589 1.00 95.38 72 ILE A N 1
ATOM 600 C CA . ILE A 1 72 ? -12.051 -0.402 16.806 1.00 95.38 72 ILE A CA 1
ATOM 601 C C . ILE A 1 72 ? -13.194 -0.261 15.796 1.00 95.38 72 ILE A C 1
ATOM 603 O O . ILE A 1 72 ? -14.308 0.072 16.190 1.00 95.38 72 ILE A O 1
ATOM 607 N N . VAL A 1 73 ? -12.940 -0.578 14.523 1.00 96.12 73 VAL A N 1
ATOM 608 C CA . VAL A 1 73 ? -13.935 -0.537 13.437 1.00 96.12 73 VAL A CA 1
ATOM 609 C C . VAL A 1 73 ? -15.091 -1.501 13.691 1.00 96.12 73 VAL A C 1
ATOM 611 O O . VAL A 1 73 ? -16.247 -1.110 13.584 1.00 96.12 73 VAL A O 1
ATOM 614 N N . GLN A 1 74 ? -14.809 -2.727 14.130 1.00 96.69 74 GLN A N 1
ATOM 615 C CA . GLN A 1 74 ? -15.842 -3.714 14.468 1.00 96.69 74 GLN A CA 1
ATOM 616 C C . GLN A 1 74 ? -16.764 -3.273 15.619 1.00 96.69 74 GLN A C 1
ATOM 618 O O . GLN A 1 74 ? -17.867 -3.790 15.751 1.00 96.69 74 GLN A O 1
ATOM 623 N N . ARG A 1 75 ? -16.332 -2.313 16.447 1.00 94.50 75 ARG A N 1
ATOM 624 C CA . ARG A 1 75 ? -17.096 -1.763 17.580 1.00 94.50 75 ARG A CA 1
ATOM 625 C C . ARG A 1 75 ? -17.752 -0.421 17.261 1.00 94.50 75 ARG A C 1
ATOM 627 O O . ARG A 1 75 ? -18.165 0.282 18.179 1.00 94.50 75 ARG A O 1
ATOM 634 N N . PHE A 1 76 ? -17.822 -0.035 15.986 1.00 93.62 76 PHE A N 1
ATOM 635 C CA . PHE A 1 76 ? -18.323 1.274 15.565 1.00 93.62 76 PHE A CA 1
ATOM 636 C C . PHE A 1 76 ? -19.712 1.592 16.136 1.00 93.62 76 PHE A C 1
ATOM 638 O O . PHE A 1 76 ? -19.887 2.639 16.744 1.00 93.62 76 PHE A O 1
ATOM 645 N N . HIS A 1 77 ? -20.663 0.661 16.035 1.00 94.25 77 HIS A N 1
ATOM 646 C CA . HIS A 1 77 ? -22.036 0.871 16.511 1.00 94.25 77 HIS A CA 1
ATOM 647 C C . HIS A 1 77 ? -22.208 0.754 18.034 1.00 94.25 77 HIS A C 1
ATOM 649 O O . HIS A 1 77 ? -23.264 1.095 18.554 1.00 94.25 77 HIS A O 1
ATOM 655 N N . THR A 1 78 ? -21.197 0.258 18.753 1.00 93.50 78 THR A N 1
ATOM 656 C CA . THR A 1 78 ? -21.279 -0.015 20.199 1.00 93.50 78 THR A CA 1
ATOM 657 C C . THR A 1 78 ? -20.510 0.992 21.052 1.00 93.50 78 THR A C 1
ATOM 659 O O . THR A 1 78 ? -20.533 0.886 22.274 1.00 93.50 78 THR A O 1
ATOM 662 N N . GLN A 1 79 ? -19.779 1.926 20.440 1.00 91.88 79 GLN A N 1
ATOM 663 C CA . GLN A 1 79 ? -18.980 2.928 21.151 1.00 91.88 79 GLN A CA 1
ATOM 664 C C . GLN A 1 79 ? -19.398 4.346 20.765 1.00 91.88 79 GLN A C 1
ATOM 666 O O . GLN A 1 79 ? -19.972 4.568 19.701 1.00 91.88 79 GLN A O 1
ATOM 671 N N . SER A 1 80 ? -19.065 5.319 21.615 1.00 95.69 80 SER A N 1
ATOM 672 C CA . SER A 1 80 ? -19.277 6.724 21.275 1.00 95.69 80 SER A CA 1
ATOM 673 C C . SER A 1 80 ? -18.412 7.122 20.074 1.00 95.69 80 SER A C 1
ATOM 675 O O . SER A 1 80 ? -17.278 6.659 19.921 1.00 95.69 80 SER A O 1
ATOM 677 N N . TYR A 1 81 ? -18.904 8.037 19.236 1.00 94.81 81 TYR A N 1
ATOM 678 C CA . TYR A 1 81 ? -18.117 8.556 18.114 1.00 94.81 81 TYR A CA 1
ATOM 679 C C . TYR A 1 81 ? -16.782 9.164 18.569 1.00 94.81 81 TYR A C 1
ATOM 681 O O . TYR A 1 81 ? -15.774 9.038 17.875 1.00 94.81 81 TYR A O 1
ATOM 689 N N . VAL A 1 82 ? -16.747 9.774 19.757 1.00 95.50 82 VAL A N 1
ATOM 690 C CA . VAL A 1 82 ? -15.527 10.356 20.330 1.00 95.50 82 VAL A CA 1
ATOM 691 C C . VAL A 1 82 ? -14.498 9.270 20.648 1.00 95.50 82 VAL A C 1
ATOM 693 O O . VAL A 1 82 ? -13.326 9.422 20.299 1.00 95.50 82 VAL A O 1
ATOM 696 N N . ASP A 1 83 ? -14.916 8.162 21.258 1.00 94.06 83 ASP A N 1
ATOM 697 C CA . ASP A 1 83 ? -14.015 7.054 21.592 1.00 94.06 83 ASP A CA 1
ATOM 698 C C . ASP A 1 83 ? -13.547 6.305 20.346 1.00 94.06 83 ASP A C 1
ATOM 700 O O . ASP A 1 83 ? -12.369 5.953 20.252 1.00 94.06 83 ASP A O 1
ATOM 704 N N . TYR A 1 84 ? -14.426 6.157 19.347 1.00 94.69 84 TYR A N 1
ATOM 705 C CA . TYR A 1 84 ? -14.051 5.640 18.033 1.00 94.69 84 TYR A CA 1
ATOM 706 C C . TYR A 1 84 ? -12.922 6.476 17.423 1.00 94.69 84 TYR A C 1
ATOM 708 O O . TYR A 1 84 ? -11.852 5.949 17.109 1.00 94.69 84 TYR A O 1
ATOM 716 N N . LEU A 1 85 ? -13.124 7.792 17.305 1.00 93.94 85 LEU A N 1
ATOM 717 C CA . LEU A 1 85 ? -12.151 8.694 16.689 1.00 93.94 85 LEU A CA 1
ATOM 718 C C . LEU A 1 85 ? -10.834 8.747 17.476 1.00 93.94 85 LEU A C 1
ATOM 720 O O . LEU A 1 85 ? -9.764 8.682 16.868 1.00 93.94 85 LEU A O 1
ATOM 724 N N . ARG A 1 86 ? -10.883 8.788 18.816 1.00 92.94 86 ARG A N 1
ATOM 725 C CA . ARG A 1 86 ? -9.679 8.710 19.667 1.00 92.94 86 ARG A CA 1
ATOM 726 C C . ARG A 1 86 ? -8.935 7.391 19.480 1.00 92.94 86 ARG A C 1
ATOM 728 O O . ARG A 1 86 ? -7.712 7.386 19.333 1.00 92.94 86 ARG A O 1
ATOM 735 N N . GLY A 1 87 ? -9.661 6.274 19.455 1.00 92.25 87 GLY A N 1
ATOM 736 C CA . GLY A 1 87 ? -9.095 4.948 19.236 1.00 92.25 87 GLY A CA 1
ATOM 737 C C . GLY A 1 87 ? -8.381 4.852 17.889 1.00 92.25 87 GLY A C 1
ATOM 738 O O . GLY A 1 87 ? -7.252 4.355 17.818 1.00 92.25 87 GLY A O 1
ATOM 739 N N . ILE A 1 88 ? -9.009 5.363 16.827 1.00 92.50 88 ILE A N 1
ATOM 740 C CA . ILE A 1 88 ? -8.400 5.447 15.497 1.00 92.50 88 ILE A CA 1
ATOM 741 C C . ILE A 1 88 ? -7.137 6.310 15.561 1.00 92.50 88 ILE A C 1
ATOM 743 O O . ILE A 1 88 ? -6.067 5.808 15.220 1.00 92.50 88 ILE A O 1
ATOM 747 N N . ALA A 1 89 ? -7.218 7.543 16.071 1.00 90.88 89 ALA A N 1
ATOM 748 C CA . ALA A 1 89 ? -6.097 8.485 16.124 1.00 90.88 89 ALA A CA 1
ATOM 749 C C . ALA A 1 89 ? -4.847 7.909 16.818 1.00 90.88 89 ALA A C 1
ATOM 751 O O . ALA A 1 89 ? -3.735 8.046 16.301 1.00 90.88 89 ALA A O 1
ATOM 752 N N . ASN A 1 90 ? -5.024 7.172 17.919 1.00 89.75 90 ASN A N 1
ATOM 753 C CA . ASN A 1 90 ? -3.928 6.543 18.667 1.00 89.75 90 ASN A CA 1
ATOM 754 C C . ASN A 1 90 ? -3.126 5.504 17.860 1.00 89.75 90 ASN A C 1
ATOM 756 O O . ASN A 1 90 ? -1.986 5.192 18.201 1.00 89.75 90 ASN A O 1
ATOM 760 N N . ASN A 1 91 ? -3.682 4.962 16.772 1.00 87.25 91 ASN A N 1
ATOM 761 C CA . ASN A 1 91 ? -2.964 4.032 15.893 1.00 87.25 91 ASN A CA 1
ATOM 762 C C . ASN A 1 91 ? -2.114 4.731 14.819 1.00 87.25 91 ASN A C 1
ATOM 764 O O . ASN A 1 91 ? -1.343 4.061 14.127 1.00 87.25 91 ASN A O 1
ATOM 768 N N . PHE A 1 92 ? -2.226 6.055 14.689 1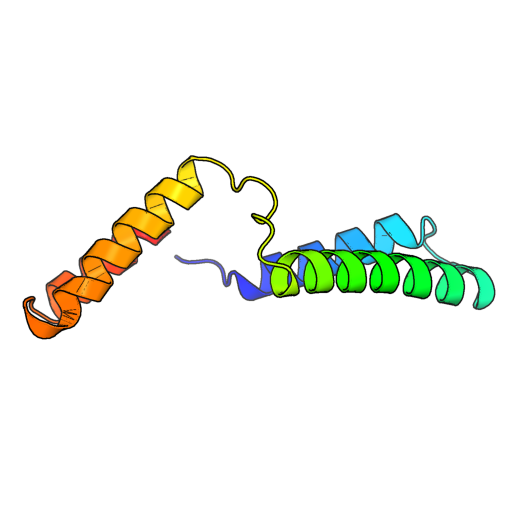.00 77.81 92 PHE A N 1
ATOM 769 C CA . PHE A 1 92 ? -1.439 6.866 13.755 1.00 77.81 92 PHE A CA 1
ATOM 770 C C . PHE A 1 92 ? -0.381 7.729 14.454 1.00 77.81 92 PHE A C 1
ATOM 772 O O . PHE A 1 92 ? 0.542 8.179 13.785 1.00 77.81 92 PHE A O 1
ATOM 779 N N . THR A 1 93 ? -0.481 7.942 15.771 1.00 64.94 93 THR A N 1
ATOM 780 C CA . THR A 1 93 ? 0.467 8.751 16.562 1.00 64.94 93 THR A CA 1
ATOM 781 C C . THR A 1 93 ? 1.688 7.981 17.072 1.00 64.94 93 THR A C 1
ATOM 783 O O . THR A 1 93 ? 2.703 8.603 17.359 1.00 64.94 93 THR A O 1
ATOM 786 N N . VAL A 1 94 ? 1.623 6.647 17.159 1.00 51.31 94 VAL A N 1
ATOM 787 C CA . VAL A 1 94 ? 2.719 5.774 17.651 1.00 51.31 94 VAL A CA 1
ATOM 788 C C . VAL A 1 94 ? 3.507 5.127 16.488 1.00 51.31 94 VAL A C 1
ATOM 790 O O . VAL A 1 94 ? 4.125 4.076 16.647 1.00 51.31 94 VAL A O 1
ATOM 793 N N . ALA A 1 95 ? 3.431 5.698 15.282 1.00 44.50 95 ALA A N 1
ATOM 794 C CA . ALA A 1 95 ? 4.058 5.167 14.065 1.00 44.50 95 ALA A CA 1
ATOM 795 C C . ALA A 1 95 ? 5.366 5.881 13.714 1.00 44.50 95 ALA A C 1
ATOM 797 O O . ALA A 1 95 ? 5.381 7.126 13.799 1.00 44.50 95 ALA A O 1
#

Foldseek 3Di:
DFDDVVVVVVVVLVVQLCVLLVDPDHDPVSNVNSVVVSVVVVVVQVVCVVVVHDHDDDDPLVVVLVVQLVVLVVCVVPDDPVVSVVSNVVSRPVD

Organism: NCBI:txid68888

Secondary structure (DSSP, 8-state):
----HHHHHHHHHHHHHHHHH-SSS--HHHHHHHHHHHHHHHHHHHHHHHTTPPPS---HHHHHHHHHHHHHHTTGGGS-HHHHHHHHHHHHH--